Protein AF-A0A8K1FZS9-F1 (afdb_monomer_lite)

Foldseek 3Di:
DDVVPPPPQDPVNVVVVVVVVVVVVVVVVVVVVVVVVVVVVVLVVVLVVCVVVVVVVVNVVSCVVDVDD

Secondary structure (DSSP, 8-state):
--SSS-----HHHHHHHHHHHHHHHHHHHHHHHHHHHHHHHHHHHHHHHHHHTT-HHHHHHHHHHS---

pLDDT: mean 80.12, std 12.14, range [46.53, 94.19]

Organism: NCBI:txid364589

Structure (mmCIF, N/CA/C/O backbone):
data_AF-A0A8K1FZS9-F1
#
_entry.id   AF-A0A8K1FZS9-F1
#
loop_
_atom_site.group_PDB
_atom_site.id
_atom_site.type_symbol
_atom_site.label_atom_id
_atom_site.label_alt_id
_atom_site.label_comp_id
_atom_site.label_asym_id
_atom_site.label_entity_id
_atom_site.label_seq_id
_atom_site.pdbx_PDB_ins_code
_atom_site.Cartn_x
_atom_site.Cartn_y
_atom_site.Cartn_z
_atom_site.occupancy
_atom_site.B_iso_or_equiv
_atom_site.auth_seq_id
_atom_site.auth_comp_id
_atom_site.auth_asym_id
_atom_site.auth_atom_id
_atom_site.pdbx_PDB_model_num
ATOM 1 N N . MET A 1 1 ? 6.900 1.620 -48.552 1.00 46.53 1 MET A N 1
ATOM 2 C CA . MET A 1 1 ? 6.871 0.327 -47.828 1.00 46.53 1 MET A CA 1
ATOM 3 C C . MET A 1 1 ? 7.483 0.429 -46.420 1.00 46.53 1 MET A C 1
ATOM 5 O O . MET A 1 1 ? 7.915 -0.573 -45.880 1.00 46.53 1 MET A O 1
ATOM 9 N N . GLU A 1 2 ? 7.486 1.614 -45.791 1.00 49.88 2 GLU A N 1
ATOM 10 C CA . GLU A 1 2 ? 8.050 1.838 -44.440 1.00 49.88 2 GLU A CA 1
ATOM 11 C C . GLU A 1 2 ? 6.953 2.051 -43.375 1.00 49.88 2 GLU A C 1
ATOM 13 O O . GLU A 1 2 ? 7.193 1.931 -42.181 1.00 49.88 2 GLU A O 1
ATOM 18 N N . LEU A 1 3 ? 5.707 2.274 -43.820 1.00 57.59 3 LEU A N 1
ATOM 19 C CA . LEU A 1 3 ? 4.509 2.307 -42.974 1.00 57.59 3 LEU A CA 1
ATOM 20 C C . LEU A 1 3 ? 3.970 0.899 -42.641 1.00 57.59 3 LEU A C 1
ATOM 22 O O . LEU A 1 3 ? 3.166 0.753 -41.729 1.00 57.59 3 LEU A O 1
ATOM 26 N N . LEU A 1 4 ? 4.390 -0.124 -43.404 1.00 59.81 4 LEU A N 1
ATOM 27 C CA . LEU A 1 4 ? 3.867 -1.498 -43.331 1.00 59.81 4 LEU A CA 1
ATOM 28 C C . LEU A 1 4 ? 4.813 -2.470 -42.603 1.00 59.81 4 LEU A C 1
ATOM 30 O O . LEU A 1 4 ? 4.366 -3.463 -42.042 1.00 59.81 4 LEU A O 1
ATOM 34 N N . PHE A 1 5 ? 6.109 -2.158 -42.551 1.00 61.78 5 PHE A N 1
ATOM 35 C CA . PHE A 1 5 ? 7.080 -2.871 -41.725 1.00 61.78 5 PHE A CA 1
ATOM 36 C C . PHE A 1 5 ? 7.485 -1.953 -40.583 1.00 61.78 5 PHE A C 1
ATOM 38 O O . PHE A 1 5 ? 8.483 -1.239 -40.660 1.00 61.78 5 PHE A O 1
ATOM 45 N N . GLY A 1 6 ? 6.655 -1.940 -39.537 1.00 59.50 6 GLY A N 1
ATOM 46 C CA . GLY A 1 6 ? 6.965 -1.248 -38.294 1.00 59.50 6 GLY A CA 1
ATOM 47 C C . GLY A 1 6 ? 8.387 -1.594 -37.865 1.00 59.50 6 GLY A C 1
ATOM 48 O O . GLY A 1 6 ? 8.740 -2.774 -37.787 1.00 59.50 6 GLY A O 1
ATOM 49 N N . ARG A 1 7 ? 9.213 -0.562 -37.649 1.00 61.53 7 ARG A N 1
ATOM 50 C CA . ARG A 1 7 ? 10.583 -0.711 -37.147 1.00 61.53 7 ARG A CA 1
ATOM 51 C C . ARG A 1 7 ? 10.571 -1.750 -36.031 1.00 61.53 7 ARG A C 1
ATOM 53 O O . ARG A 1 7 ? 9.852 -1.586 -35.044 1.00 61.53 7 ARG A O 1
ATOM 60 N N . ARG A 1 8 ? 11.334 -2.835 -36.205 1.00 60.75 8 ARG A N 1
ATOM 61 C CA . ARG A 1 8 ? 11.607 -3.777 -35.117 1.00 60.75 8 ARG A CA 1
ATOM 62 C C . ARG A 1 8 ? 12.139 -2.927 -33.969 1.00 60.75 8 ARG A C 1
ATOM 64 O O . ARG A 1 8 ? 13.195 -2.319 -34.130 1.00 60.75 8 ARG A O 1
ATOM 71 N N . ARG A 1 9 ? 11.368 -2.818 -32.878 1.00 60.16 9 ARG A N 1
ATOM 72 C CA . ARG A 1 9 ? 11.776 -2.072 -31.681 1.00 60.16 9 ARG A CA 1
ATOM 73 C C . ARG A 1 9 ? 13.194 -2.494 -31.351 1.00 60.16 9 ARG A C 1
ATOM 75 O O . ARG A 1 9 ? 13.453 -3.695 -31.225 1.00 60.16 9 ARG A O 1
ATOM 82 N N . THR A 1 10 ? 14.101 -1.532 -31.259 1.00 74.94 10 THR A N 1
ATOM 83 C CA . THR A 1 10 ? 15.466 -1.862 -30.866 1.00 74.94 10 THR A CA 1
ATOM 84 C C . THR A 1 10 ? 15.435 -2.441 -29.446 1.00 74.94 10 THR A C 1
ATOM 86 O O . THR A 1 10 ? 14.531 -2.120 -28.661 1.00 74.94 10 THR A O 1
ATOM 89 N N . PRO A 1 11 ? 16.393 -3.305 -29.078 1.00 71.31 11 PRO A N 1
ATOM 90 C CA . PRO A 1 11 ? 16.476 -3.849 -27.722 1.00 71.31 11 PRO A CA 1
ATOM 91 C C . PRO A 1 11 ? 16.435 -2.744 -26.654 1.00 71.31 11 PRO A C 1
ATOM 93 O O . PRO A 1 11 ? 15.789 -2.893 -25.620 1.00 71.31 11 PRO A O 1
ATOM 96 N N . GLU A 1 12 ? 17.039 -1.590 -26.946 1.00 76.88 12 GLU A N 1
ATOM 97 C CA . GLU A 1 12 ? 17.024 -0.395 -26.096 1.00 76.88 12 GLU A CA 1
ATOM 98 C C . GLU A 1 12 ? 15.631 0.234 -25.942 1.00 76.88 12 GLU A C 1
ATOM 100 O O . GLU A 1 12 ? 15.251 0.645 -24.842 1.00 76.88 12 GLU A O 1
ATOM 105 N N . GLU A 1 13 ? 14.829 0.290 -27.007 1.00 79.44 13 GLU A N 1
ATOM 106 C CA . GLU A 1 13 ? 13.446 0.772 -26.933 1.00 79.44 13 GLU A CA 1
ATOM 107 C C . GLU A 1 13 ? 12.557 -0.174 -26.121 1.00 79.44 13 GLU A C 1
ATOM 109 O O . GLU A 1 13 ? 11.718 0.286 -25.336 1.00 79.44 13 GLU A O 1
ATOM 114 N N . LEU A 1 14 ? 12.762 -1.486 -26.266 1.00 80.88 14 LEU A N 1
ATOM 115 C CA . LEU A 1 14 ? 12.066 -2.501 -25.479 1.00 80.88 14 LEU A CA 1
ATOM 116 C C . LEU A 1 14 ? 12.459 -2.411 -23.997 1.00 80.88 14 LEU A C 1
ATOM 118 O O . LEU A 1 14 ? 11.585 -2.429 -23.127 1.00 80.88 14 LEU A O 1
ATOM 122 N N . LEU A 1 15 ? 13.746 -2.232 -23.694 1.00 80.88 15 LEU A N 1
ATOM 123 C CA . LEU A 1 15 ? 14.239 -2.013 -22.331 1.00 80.88 15 LEU A CA 1
ATOM 124 C C . LEU A 1 15 ? 13.629 -0.751 -21.706 1.00 80.88 15 LEU A C 1
ATOM 126 O O . LEU A 1 15 ? 13.107 -0.808 -20.593 1.00 80.88 15 LEU A O 1
ATOM 130 N N . ARG A 1 16 ? 13.587 0.371 -22.435 1.00 85.38 16 ARG A N 1
ATOM 131 C CA . ARG A 1 16 ? 12.957 1.620 -21.961 1.00 85.38 16 ARG A CA 1
ATOM 132 C C . ARG A 1 16 ? 11.450 1.494 -21.736 1.00 85.38 16 ARG A C 1
ATOM 134 O O . ARG A 1 16 ? 10.888 2.205 -20.900 1.00 85.38 16 ARG A O 1
ATOM 141 N N . GLN A 1 17 ? 10.757 0.657 -22.503 1.00 83.75 17 GLN A N 1
ATOM 142 C CA . GLN A 1 17 ? 9.332 0.390 -22.284 1.00 83.75 17 GLN A CA 1
ATOM 143 C C . GLN A 1 17 ? 9.103 -0.488 -21.055 1.00 83.75 17 GLN A C 1
ATOM 145 O O . GLN A 1 17 ? 8.229 -0.162 -20.250 1.00 83.75 17 GLN A O 1
ATOM 150 N N . ASN A 1 18 ? 9.922 -1.524 -20.866 1.00 84.31 18 ASN A N 1
ATOM 151 C CA . ASN A 1 18 ? 9.872 -2.377 -19.681 1.00 84.31 18 ASN A CA 1
ATOM 152 C C . ASN A 1 18 ? 10.204 -1.597 -18.407 1.00 84.31 18 ASN A C 1
ATOM 154 O O . ASN A 1 18 ? 9.447 -1.671 -17.448 1.00 84.31 18 ASN A O 1
ATOM 158 N N . GLN A 1 19 ? 11.245 -0.760 -18.411 1.00 86.62 19 GLN A N 1
ATOM 159 C CA . GLN A 1 19 ? 11.563 0.106 -17.267 1.00 86.62 19 GLN A CA 1
ATOM 160 C C . GLN A 1 19 ? 10.395 1.033 -16.903 1.00 86.62 19 GLN A 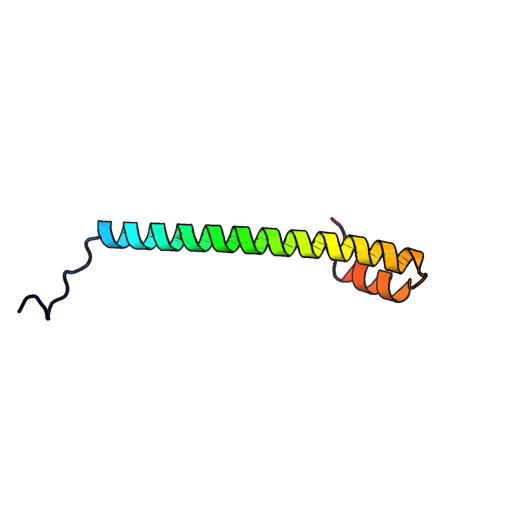C 1
ATOM 162 O O . GLN A 1 19 ? 10.079 1.204 -15.729 1.00 86.62 19 GLN A O 1
ATOM 167 N N . ARG A 1 20 ? 9.695 1.593 -17.900 1.00 91.12 20 ARG A N 1
ATOM 168 C CA . ARG A 1 20 ? 8.490 2.404 -17.661 1.00 91.12 20 ARG A CA 1
ATOM 169 C C . ARG A 1 20 ? 7.314 1.579 -17.139 1.00 91.12 20 ARG A C 1
ATOM 171 O O . ARG A 1 20 ? 6.556 2.080 -16.315 1.00 91.12 20 ARG A O 1
ATOM 178 N N . ALA A 1 21 ? 7.140 0.347 -17.613 1.00 89.00 21 ALA A N 1
ATOM 179 C CA . ALA A 1 21 ? 6.124 -0.567 -17.097 1.00 89.00 21 ALA A CA 1
ATOM 180 C C . ALA A 1 21 ? 6.410 -0.951 -15.638 1.00 89.00 21 ALA A C 1
ATOM 182 O O . ALA A 1 21 ? 5.523 -0.817 -14.801 1.00 89.00 21 ALA A O 1
ATOM 183 N N . LEU A 1 22 ? 7.660 -1.295 -15.322 1.00 90.12 22 LEU A N 1
ATOM 184 C CA . LEU A 1 22 ? 8.120 -1.587 -13.965 1.00 90.12 22 LEU A CA 1
ATOM 185 C C . LEU A 1 22 ? 7.927 -0.382 -13.038 1.00 90.12 22 LEU A C 1
ATOM 187 O O . LEU A 1 22 ? 7.328 -0.522 -11.981 1.00 90.12 22 LEU A O 1
ATOM 191 N N . ALA A 1 23 ? 8.333 0.821 -13.451 1.00 90.94 23 ALA A N 1
ATOM 192 C CA . ALA A 1 23 ? 8.148 2.029 -12.645 1.00 90.94 23 ALA A CA 1
ATOM 193 C C . ALA A 1 23 ? 6.666 2.353 -12.371 1.00 90.94 23 ALA A C 1
ATOM 195 O O . ALA A 1 23 ? 6.335 2.883 -11.310 1.00 90.94 23 ALA A O 1
ATOM 196 N N . ARG A 1 24 ? 5.762 2.046 -13.313 1.00 92.94 24 ARG A N 1
ATOM 197 C CA . ARG A 1 24 ? 4.312 2.167 -13.095 1.00 92.94 24 ARG A CA 1
ATOM 198 C C . ARG A 1 24 ? 3.811 1.134 -12.091 1.00 92.94 24 ARG A C 1
ATOM 200 O O . ARG A 1 24 ? 3.147 1.533 -11.142 1.00 92.94 24 ARG A O 1
ATOM 207 N N . ALA A 1 25 ? 4.191 -0.132 -12.263 1.00 91.06 25 ALA A N 1
ATOM 208 C CA . ALA A 1 25 ? 3.812 -1.211 -11.356 1.00 91.06 25 ALA A CA 1
ATOM 209 C C . ALA A 1 25 ? 4.297 -0.946 -9.922 1.00 91.06 25 ALA A C 1
ATOM 211 O O . ALA A 1 25 ? 3.528 -1.088 -8.982 1.00 91.06 25 ALA A O 1
ATOM 212 N N . VAL A 1 26 ? 5.530 -0.458 -9.745 1.00 92.44 26 VAL A N 1
ATOM 213 C CA . VAL A 1 26 ? 6.062 -0.082 -8.422 1.00 92.44 26 VAL A CA 1
ATOM 214 C C . VAL A 1 26 ? 5.216 1.013 -7.769 1.00 92.44 26 VAL A C 1
ATOM 216 O O . VAL A 1 26 ? 4.832 0.886 -6.612 1.00 92.44 26 VAL A O 1
ATOM 219 N N . ARG A 1 27 ? 4.851 2.066 -8.510 1.00 94.12 27 ARG A N 1
ATOM 220 C CA . ARG A 1 27 ? 3.988 3.134 -7.974 1.00 94.12 27 ARG A CA 1
ATOM 221 C C . ARG A 1 27 ? 2.584 2.645 -7.639 1.00 94.12 27 ARG A C 1
ATOM 223 O O . ARG A 1 27 ? 1.943 3.195 -6.748 1.00 94.12 27 ARG A O 1
ATOM 230 N N . GLU A 1 28 ? 2.077 1.680 -8.394 1.00 93.31 28 GLU A N 1
ATOM 231 C CA . GLU A 1 28 ? 0.780 1.065 -8.137 1.00 93.31 28 GLU A CA 1
ATOM 232 C C . GLU A 1 28 ? 0.827 0.217 -6.862 1.00 93.31 28 GLU A C 1
ATOM 234 O O . GLU A 1 28 ? -0.010 0.420 -5.985 1.00 93.31 28 GLU A O 1
ATOM 239 N N . LEU A 1 29 ? 1.883 -0.583 -6.684 1.00 93.88 29 LEU A N 1
ATOM 240 C CA . LEU A 1 29 ? 2.151 -1.325 -5.450 1.00 93.88 29 LEU A CA 1
ATOM 241 C C . LEU A 1 29 ? 2.292 -0.402 -4.231 1.00 93.88 29 LEU A C 1
ATOM 243 O O . LEU A 1 29 ? 1.732 -0.695 -3.178 1.00 93.88 29 LEU A O 1
ATOM 247 N N . ASP A 1 30 ? 2.979 0.737 -4.355 1.00 92.69 30 ASP A N 1
ATOM 248 C CA . ASP A 1 30 ? 3.080 1.715 -3.260 1.00 92.69 30 ASP A CA 1
ATOM 249 C C . ASP A 1 30 ? 1.715 2.310 -2.886 1.00 92.69 30 ASP A C 1
ATOM 251 O O . ASP A 1 30 ? 1.403 2.495 -1.707 1.00 92.69 30 ASP A O 1
ATOM 255 N N . ARG A 1 31 ? 0.860 2.586 -3.879 1.00 94.19 31 ARG A N 1
ATOM 256 C CA . ARG A 1 31 ? -0.512 3.058 -3.633 1.00 94.19 31 ARG A CA 1
ATOM 257 C C . ARG A 1 31 ? -1.360 1.985 -2.962 1.00 94.19 31 ARG A C 1
ATOM 259 O O . ARG A 1 31 ? -2.156 2.313 -2.084 1.00 94.19 31 ARG A O 1
ATOM 266 N N . GLU A 1 32 ? -1.221 0.731 -3.378 1.00 92.38 32 GLU A N 1
ATOM 267 C CA . GLU A 1 32 ? -1.908 -0.395 -2.746 1.00 92.38 32 GLU A CA 1
ATOM 268 C C . GLU A 1 32 ? -1.446 -0.585 -1.305 1.00 92.38 32 GLU A C 1
ATOM 270 O O . GLU A 1 32 ? -2.294 -0.657 -0.417 1.00 92.38 32 GLU A O 1
ATOM 275 N N . ARG A 1 33 ? -0.135 -0.529 -1.041 1.00 92.44 33 ARG A N 1
ATOM 276 C CA . ARG A 1 33 ? 0.412 -0.549 0.324 1.00 92.44 33 ARG A CA 1
ATOM 277 C C . ARG A 1 33 ? -0.191 0.543 1.197 1.00 92.44 33 ARG A C 1
ATOM 279 O O . ARG A 1 33 ? -0.703 0.240 2.266 1.00 92.44 33 ARG A O 1
ATOM 286 N N . GLN A 1 34 ? -0.212 1.793 0.732 1.00 92.75 34 GLN A N 1
ATOM 287 C CA . GLN A 1 34 ? -0.792 2.894 1.511 1.00 92.75 34 GLN A CA 1
ATOM 288 C C . GLN A 1 34 ? -2.288 2.699 1.792 1.00 92.75 34 GLN A C 1
ATOM 290 O O . GLN A 1 34 ? -2.766 3.030 2.880 1.00 92.75 34 GLN A O 1
ATOM 295 N N . LYS A 1 35 ? -3.045 2.163 0.827 1.00 92.19 35 LYS A N 1
ATOM 296 C CA . LYS A 1 35 ? -4.465 1.841 1.030 1.00 92.19 35 LYS A CA 1
ATOM 297 C C . LYS A 1 35 ? -4.643 0.730 2.061 1.00 92.19 35 LYS A C 1
ATOM 299 O O . LYS A 1 35 ? -5.512 0.868 2.920 1.00 92.19 35 LYS A O 1
ATOM 304 N N . LEU A 1 36 ? -3.831 -0.323 1.985 1.00 89.25 36 LEU A N 1
ATOM 305 C CA . LEU A 1 36 ? -3.855 -1.439 2.928 1.00 89.25 36 LEU A CA 1
ATOM 306 C C . LEU A 1 36 ? -3.497 -0.968 4.342 1.00 89.25 36 LEU A C 1
ATOM 308 O O . LEU A 1 36 ? -4.284 -1.180 5.257 1.00 89.25 36 LEU A O 1
ATOM 312 N N . GLU A 1 37 ? -2.421 -0.200 4.514 1.00 89.31 37 GLU A N 1
ATOM 313 C CA . GLU A 1 37 ? -2.049 0.368 5.821 1.00 89.31 37 GLU A CA 1
ATOM 314 C C . GLU A 1 37 ? -3.145 1.278 6.402 1.00 89.31 37 GLU A C 1
ATOM 316 O O . GLU A 1 37 ? -3.396 1.300 7.611 1.00 89.31 37 GLU A O 1
ATOM 321 N N . ALA A 1 38 ? -3.825 2.060 5.556 1.00 89.56 38 ALA A N 1
ATOM 322 C CA . ALA A 1 38 ? -4.941 2.893 5.993 1.00 89.56 38 ALA A CA 1
ATOM 323 C C . ALA A 1 38 ? -6.153 2.052 6.425 1.00 89.56 38 ALA A C 1
ATOM 325 O O . ALA A 1 38 ? -6.848 2.428 7.374 1.00 89.56 38 ALA A O 1
ATOM 326 N N . GLN A 1 39 ? -6.418 0.935 5.745 1.00 86.88 39 GLN A N 1
ATOM 327 C CA . GLN A 1 39 ? -7.466 -0.011 6.126 1.00 86.88 39 GLN A CA 1
ATOM 328 C C . GLN A 1 39 ? -7.127 -0.709 7.444 1.00 86.88 39 GLN A C 1
ATOM 330 O O . GLN A 1 39 ? -7.971 -0.716 8.338 1.00 86.88 39 GLN A O 1
ATOM 335 N N . GLU A 1 40 ? -5.893 -1.179 7.623 1.00 86.06 40 GLU A N 1
ATOM 336 C CA . GLU A 1 40 ? -5.430 -1.780 8.881 1.00 86.06 40 GLU A CA 1
ATOM 337 C C . GLU A 1 40 ? -5.612 -0.817 10.060 1.00 86.06 40 GLU A C 1
ATOM 339 O O . GLU A 1 40 ? -6.215 -1.165 11.078 1.00 86.06 40 GLU A O 1
ATOM 344 N N . LYS A 1 41 ? -5.190 0.445 9.904 1.00 87.50 41 LYS A N 1
ATOM 345 C CA . LYS A 1 41 ? -5.370 1.470 10.946 1.00 87.50 41 LYS A CA 1
ATOM 346 C C . LYS A 1 41 ? -6.843 1.717 11.274 1.00 87.50 41 LYS A C 1
ATOM 348 O O . LYS A 1 41 ? -7.180 1.876 12.449 1.00 87.50 41 LYS A O 1
ATOM 353 N N . LYS A 1 42 ? -7.724 1.748 10.268 1.00 88.50 42 LYS A N 1
ATOM 354 C CA . LYS A 1 42 ? -9.174 1.899 10.482 1.00 88.50 42 LYS A CA 1
ATOM 355 C C . LYS A 1 42 ? -9.752 0.711 11.244 1.00 88.50 42 LYS A C 1
ATOM 357 O O . LYS A 1 42 ? -10.431 0.929 12.242 1.00 88.50 42 LYS A O 1
ATOM 362 N N . ILE A 1 43 ? -9.409 -0.513 10.843 1.00 86.25 43 ILE A N 1
ATOM 363 C CA . ILE A 1 43 ? -9.867 -1.742 11.502 1.00 86.25 43 ILE A CA 1
ATOM 364 C C . ILE A 1 43 ? -9.438 -1.753 12.973 1.00 86.25 43 ILE A C 1
ATOM 366 O O . ILE A 1 43 ? -10.266 -2.004 13.843 1.00 86.25 43 ILE A O 1
ATOM 370 N N . ILE A 1 44 ? -8.195 -1.377 13.291 1.00 86.31 44 ILE A N 1
ATOM 371 C CA . ILE A 1 44 ? -7.722 -1.282 14.685 1.00 86.31 44 ILE A CA 1
ATOM 372 C C . ILE A 1 44 ? -8.560 -0.281 15.498 1.00 86.31 44 ILE A C 1
ATOM 374 O O . ILE A 1 44 ? -8.908 -0.540 16.655 1.00 86.31 44 ILE A O 1
ATOM 378 N N . VAL A 1 45 ? -8.884 0.879 14.918 1.00 88.56 45 VAL A N 1
ATOM 379 C CA . VAL A 1 45 ? -9.732 1.887 15.576 1.00 88.56 45 VAL A CA 1
ATOM 380 C C . VAL A 1 45 ? -11.151 1.360 15.780 1.00 88.56 45 VAL A C 1
ATOM 382 O O . VAL A 1 45 ? -11.721 1.555 16.857 1.00 88.56 45 VAL A O 1
ATOM 385 N N . ASP A 1 46 ? -11.708 0.674 14.789 1.00 86.06 46 ASP A N 1
ATOM 386 C CA . ASP A 1 46 ? -13.059 0.124 14.851 1.00 86.06 46 ASP A CA 1
ATOM 387 C C . ASP A 1 46 ? -13.153 -1.026 15.859 1.00 86.06 46 ASP A C 1
ATOM 389 O O . ASP A 1 46 ? -14.081 -1.043 16.666 1.00 86.06 46 ASP A O 1
ATOM 393 N N . ILE A 1 47 ? -12.146 -1.902 15.934 1.00 83.81 47 ILE A N 1
ATOM 394 C CA . ILE A 1 47 ? -12.024 -2.926 16.983 1.00 83.81 47 ILE A CA 1
ATOM 395 C C . ILE A 1 47 ? -11.990 -2.268 18.368 1.00 83.81 47 ILE A C 1
ATOM 397 O O . ILE A 1 47 ? -12.746 -2.662 19.258 1.00 83.81 47 ILE A O 1
ATOM 401 N N . LYS A 1 48 ? -11.179 -1.215 18.557 1.00 85.56 48 LYS A N 1
ATOM 402 C CA . LYS A 1 48 ? -11.119 -0.469 19.829 1.00 85.56 48 LYS A CA 1
ATOM 403 C C . LYS A 1 48 ? -12.461 0.173 20.191 1.00 85.56 48 LYS A C 1
ATOM 405 O O . LYS A 1 48 ? -12.832 0.188 21.365 1.00 85.56 48 LYS A O 1
ATOM 410 N N . LYS A 1 49 ? -13.199 0.708 19.215 1.00 87.81 49 LYS A N 1
ATOM 411 C CA . LYS A 1 49 ? -14.543 1.266 19.437 1.00 87.81 49 LYS A CA 1
ATOM 412 C C . LYS A 1 49 ? -15.558 0.176 19.786 1.00 87.81 49 LYS A C 1
ATOM 414 O O . LYS A 1 49 ? -16.303 0.350 20.746 1.00 87.81 49 LYS A O 1
ATOM 419 N N . MET A 1 50 ? -15.561 -0.946 19.067 1.00 82.94 50 MET A N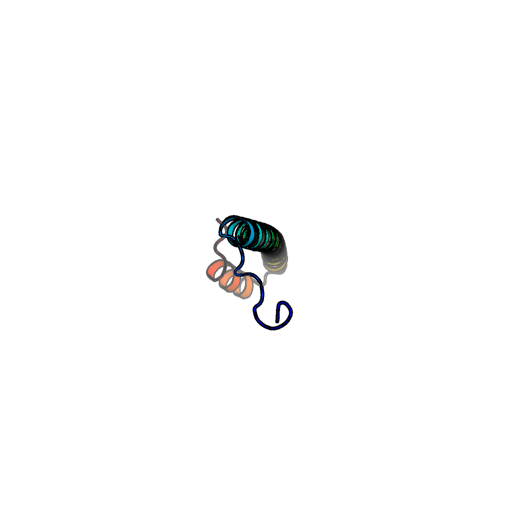 1
ATOM 420 C CA . MET A 1 50 ? -16.463 -2.076 19.319 1.00 82.94 50 MET A CA 1
ATOM 421 C C . MET A 1 50 ? -16.213 -2.722 20.686 1.00 82.94 50 MET A C 1
ATOM 423 O O . MET A 1 50 ? -17.171 -3.071 21.375 1.00 82.94 50 MET A O 1
ATOM 427 N N . ALA A 1 51 ? -14.949 -2.793 21.119 1.00 82.75 51 ALA A N 1
ATOM 428 C CA . ALA A 1 51 ? -14.583 -3.241 22.461 1.00 82.75 51 ALA A CA 1
ATOM 429 C C . ALA A 1 51 ? -15.167 -2.321 23.546 1.00 82.75 51 ALA A C 1
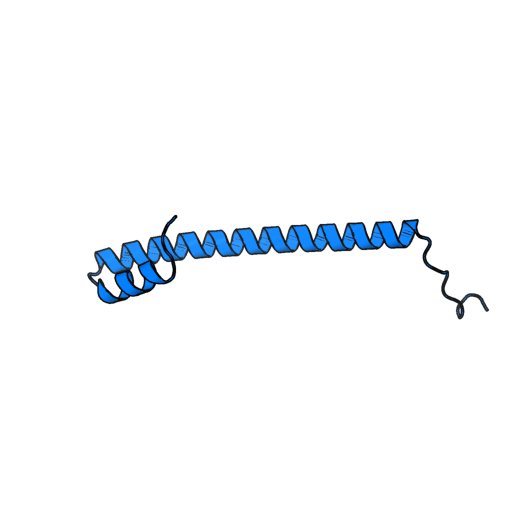ATOM 431 O O . ALA A 1 51 ? -15.758 -2.803 24.509 1.00 82.75 51 ALA A O 1
ATOM 432 N N . LYS A 1 52 ? -15.094 -0.994 23.362 1.00 84.06 52 LYS A N 1
ATOM 433 C CA . LYS A 1 52 ? -15.724 -0.025 24.281 1.00 84.06 52 LYS A CA 1
ATOM 434 C C . LYS A 1 52 ? -17.253 -0.110 24.294 1.00 84.06 52 LYS A C 1
ATOM 436 O O . LYS A 1 52 ? -17.862 0.183 25.313 1.00 84.06 52 LYS A O 1
ATOM 441 N N . GLN A 1 53 ? -17.865 -0.502 23.178 1.00 84.88 53 GLN A N 1
ATOM 442 C CA . GLN A 1 53 ? -19.313 -0.710 23.061 1.00 84.88 53 GLN A CA 1
ATOM 443 C C . GLN A 1 53 ? -19.776 -2.075 23.605 1.00 84.88 53 GLN A C 1
ATOM 445 O O . GLN A 1 53 ? -20.963 -2.379 23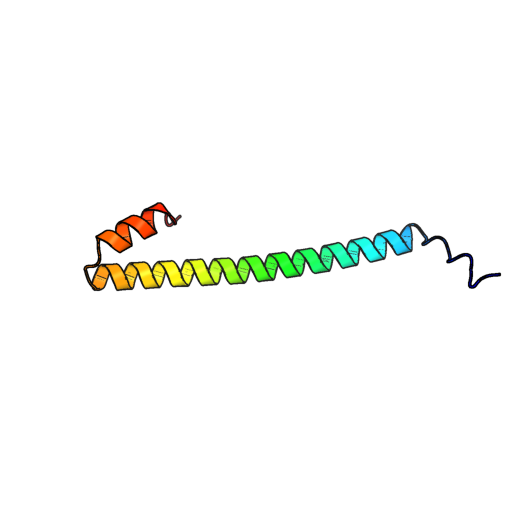.532 1.00 84.88 53 GLN A O 1
ATOM 450 N N . GLY A 1 54 ? -18.865 -2.912 24.117 1.00 82.00 54 GLY A N 1
ATOM 451 C CA . GLY A 1 54 ? -19.199 -4.222 24.684 1.00 82.00 54 GLY A CA 1
ATOM 452 C C . GLY A 1 54 ? -19.548 -5.299 23.650 1.00 82.00 54 GLY A C 1
ATOM 453 O O . GLY A 1 54 ? -20.005 -6.374 24.028 1.00 82.00 54 GLY A O 1
ATOM 454 N N . GLN A 1 55 ? -19.312 -5.064 22.352 1.00 80.62 55 GLN A N 1
ATOM 455 C CA . GLN A 1 55 ? -19.576 -6.039 21.281 1.00 80.62 55 GLN A CA 1
ATOM 456 C C . GLN A 1 55 ? -18.430 -7.060 21.166 1.00 80.62 55 GLN A C 1
ATOM 458 O O . GLN A 1 55 ? -17.759 -7.163 20.135 1.00 80.62 55 GLN A O 1
ATOM 463 N N . MET A 1 56 ? -18.197 -7.814 22.243 1.00 74.06 56 MET A N 1
ATOM 464 C CA . MET A 1 56 ? -17.071 -8.749 22.376 1.00 74.06 56 MET A CA 1
ATOM 465 C C . MET A 1 56 ? -17.089 -9.876 21.334 1.00 74.06 56 MET A C 1
ATOM 467 O O . MET A 1 56 ? -16.026 -10.298 20.882 1.00 74.06 56 MET A O 1
ATOM 471 N N . ASP A 1 57 ? -18.266 -10.317 20.881 1.00 78.44 57 ASP A N 1
ATOM 472 C CA . ASP A 1 57 ? -18.373 -11.344 19.836 1.00 78.44 57 ASP A CA 1
ATOM 473 C C . ASP A 1 57 ? -17.817 -10.865 18.490 1.00 78.44 57 ASP A C 1
ATOM 475 O O . ASP A 1 57 ? -17.086 -11.599 17.825 1.00 78.44 57 ASP A O 1
ATOM 479 N N . LYS A 1 58 ? -18.086 -9.607 18.114 1.00 78.00 58 LYS A N 1
ATOM 480 C CA . LYS A 1 58 ? -17.553 -9.017 16.876 1.00 78.00 58 LYS A CA 1
ATOM 481 C C . LYS A 1 58 ? -16.060 -8.739 16.975 1.00 78.00 58 LYS A C 1
ATOM 483 O O . LYS A 1 58 ? -15.335 -8.986 16.018 1.00 78.00 58 LYS A O 1
ATOM 488 N N . VAL A 1 59 ? -15.594 -8.286 18.140 1.00 78.56 59 VAL A N 1
ATOM 489 C CA . VAL A 1 59 ? -14.160 -8.112 18.417 1.00 78.56 59 VAL A CA 1
ATOM 490 C C . VAL A 1 59 ? -13.423 -9.445 18.288 1.00 78.56 59 VAL A C 1
ATOM 492 O O . VAL A 1 59 ? -12.349 -9.485 17.699 1.00 78.56 59 VAL A O 1
ATOM 495 N N . ARG A 1 60 ? -14.011 -10.548 18.769 1.00 78.69 60 ARG A N 1
ATOM 496 C CA . ARG A 1 60 ? -13.402 -11.883 18.699 1.00 78.69 60 ARG A CA 1
ATOM 497 C C . ARG A 1 60 ? -13.319 -12.434 17.274 1.00 78.69 60 ARG A C 1
ATOM 499 O O . ARG A 1 60 ? -12.364 -13.142 16.972 1.00 78.69 60 ARG A O 1
ATOM 506 N N . VAL A 1 61 ? -14.296 -12.133 16.417 1.00 81.94 61 VAL A N 1
ATOM 507 C CA . VAL A 1 61 ? -14.243 -12.491 14.987 1.00 81.94 61 VAL A CA 1
ATOM 508 C C . VAL A 1 61 ? -13.195 -11.637 14.272 1.00 81.94 61 VAL A C 1
ATOM 510 O O . VAL A 1 61 ? -12.273 -12.183 13.677 1.00 81.94 61 VAL A O 1
ATOM 513 N N . MET A 1 62 ? -13.236 -10.312 14.444 1.00 76.88 62 MET A N 1
ATOM 514 C CA . MET A 1 62 ? -12.271 -9.412 13.802 1.00 76.88 62 MET A CA 1
ATOM 515 C C . MET A 1 62 ? -10.820 -9.651 14.242 1.00 76.88 62 MET A C 1
ATOM 517 O O . MET A 1 62 ? -9.917 -9.550 13.420 1.00 76.88 62 MET A O 1
ATOM 521 N N . ALA A 1 63 ? -10.585 -10.011 15.508 1.00 74.38 63 ALA A N 1
ATOM 522 C CA . ALA A 1 63 ? -9.251 -10.345 16.010 1.00 74.38 63 ALA A CA 1
ATOM 523 C C . ALA A 1 63 ? -8.713 -11.687 15.476 1.00 74.38 63 ALA A C 1
ATOM 525 O O . ALA A 1 63 ? -7.506 -11.911 15.522 1.00 74.38 63 ALA A O 1
ATOM 526 N N . LYS A 1 64 ? -9.586 -12.585 14.994 1.00 77.88 64 LYS A N 1
ATOM 527 C CA . LYS A 1 64 ? -9.172 -13.826 14.320 1.00 77.88 64 LYS A CA 1
ATOM 528 C C . LYS A 1 64 ? -8.804 -13.584 12.860 1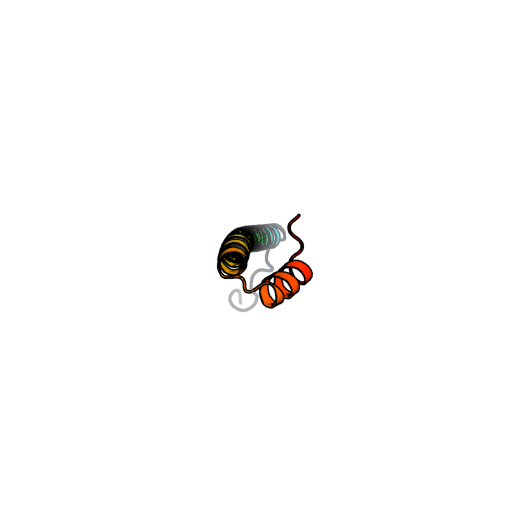.00 77.88 64 LYS A C 1
ATOM 530 O O . LYS A 1 64 ? -7.818 -14.148 12.402 1.00 77.88 64 LYS A O 1
ATOM 535 N N . ASP A 1 65 ? -9.587 -12.766 12.159 1.00 76.75 65 ASP A N 1
ATOM 536 C CA . ASP A 1 65 ? -9.363 -12.471 10.738 1.00 76.75 65 ASP A CA 1
ATOM 537 C C . ASP A 1 65 ? -8.158 -11.541 10.527 1.00 76.75 65 ASP A C 1
ATOM 539 O O . ASP A 1 65 ? -7.425 -11.671 9.549 1.00 76.75 65 ASP A O 1
ATOM 543 N N . HIS A 1 66 ? -7.916 -10.637 11.479 1.00 65.06 66 HIS A N 1
ATOM 544 C CA . HIS A 1 66 ? -6.764 -9.746 11.495 1.00 65.06 66 HIS 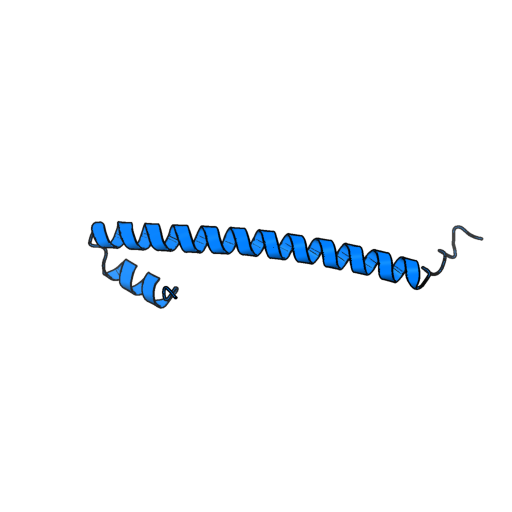A CA 1
ATOM 545 C C . HIS A 1 66 ? -6.066 -9.819 12.856 1.00 65.06 66 HIS A C 1
ATOM 547 O O . HIS A 1 66 ? -6.366 -9.014 13.745 1.00 65.06 66 HIS A O 1
ATOM 553 N N . PRO A 1 67 ? -5.137 -10.774 13.049 1.00 61.12 67 PRO A N 1
ATOM 554 C CA . PRO A 1 67 ? -4.258 -10.737 14.203 1.00 61.12 67 PRO A CA 1
ATOM 555 C C . PRO A 1 67 ? -3.441 -9.447 14.114 1.00 61.12 67 PRO A C 1
ATOM 557 O O . PRO A 1 67 ? -2.708 -9.236 13.149 1.00 61.12 67 PRO A O 1
ATOM 560 N N . CYS A 1 68 ? -3.610 -8.553 15.089 1.00 55.34 68 CYS A N 1
ATOM 561 C CA . CYS A 1 68 ? -2.700 -7.424 15.239 1.00 55.34 68 CYS A CA 1
ATOM 562 C C . CYS A 1 68 ? -1.265 -7.985 15.297 1.00 55.34 68 CYS A C 1
ATOM 564 O O . CYS A 1 68 ? -1.043 -8.889 16.110 1.00 55.34 68 CYS A O 1
ATOM 566 N N . PRO A 1 69 ? -0.334 -7.515 14.448 1.00 55.25 69 PRO A N 1
ATOM 567 C CA . PRO A 1 69 ? 1.070 -7.894 14.557 1.00 55.25 69 PRO A CA 1
ATOM 568 C C . PRO A 1 69 ? 1.685 -7.433 15.884 1.00 55.25 69 PRO A C 1
ATOM 570 O O . PRO A 1 69 ? 1.161 -6.464 16.491 1.00 55.25 69 PRO A O 1
#

InterPro domains:
  IPR005024 Snf7 family [PF03357] (17-65)
  IPR005024 Snf7 family [PTHR10476] (5-65)

Sequence (69 aa):
MELLFGRRRTPEELLRQNQRALARAVRELDRERQKLEAQEKKIIVDIKKMAKQGQMDKVRVMAKDHPCP

Radius of gyration: 23.97 Å; chains: 1; bounding box: 37×17×72 Å